Protein AF-A0A6G3ZWI2-F1 (afdb_monomer)

Solvent-accessible surface area (backbone atoms only — not comparable to full-atom values): 4442 Å² total; per-residue (Å²): 136,95,80,87,87,78,58,68,65,54,50,66,72,72,44,53,73,68,57,47,50,53,53,49,51,55,53,50,54,53,51,53,54,38,47,75,70,71,48,74,85,84,85,83,89,84,80,65,73,89,44,94,63,30,65,62,55,50,53,53,31,38,78,72,73,72,48,136

pLDDT: mean 92.15, std 7.77, range [47.72, 98.19]

Radius of gyration: 16.17 Å; Cα contacts (8 Å, |Δi|>4): 17; chains: 1; bounding box: 30×33×34 Å

Secondary structure (DSSP, 8-state):
-------HHHHHHHS-HHHHHHHHHHHHHHHHHHHHTTPPPP------TTSTTHHHHHHHHHHTT---

Structure (mmCIF, N/CA/C/O backbone):
data_AF-A0A6G3ZWI2-F1
#
_entry.id   AF-A0A6G3ZWI2-F1
#
loop_
_atom_site.group_PDB
_atom_site.id
_atom_site.type_symbol
_atom_site.label_atom_id
_atom_site.label_alt_id
_atom_site.label_comp_id
_atom_site.label_asym_id
_atom_site.label_entity_id
_atom_site.label_seq_id
_atom_site.pdbx_PDB_ins_code
_atom_site.Cartn_x
_atom_site.Cartn_y
_atom_site.Cartn_z
_atom_site.occupancy
_atom_site.B_iso_or_equiv
_atom_site.auth_seq_id
_atom_site.auth_comp_id
_atom_site.auth_asym_id
_atom_site.auth_atom_id
_atom_site.pdbx_PDB_model_num
ATOM 1 N N . MET A 1 1 ? -11.574 5.377 -4.716 1.00 47.72 1 MET A N 1
ATOM 2 C CA . MET A 1 1 ? -10.209 4.803 -4.716 1.00 47.72 1 MET A CA 1
ATOM 3 C C . MET A 1 1 ? -10.336 3.297 -4.489 1.00 47.72 1 MET A C 1
ATOM 5 O O . MET A 1 1 ? -10.969 2.933 -3.508 1.00 47.72 1 MET A O 1
ATOM 9 N N . LYS A 1 2 ? -9.884 2.430 -5.412 1.00 66.75 2 LYS A N 1
ATOM 10 C CA . LYS A 1 2 ? -10.099 0.962 -5.317 1.00 66.75 2 LYS A CA 1
ATOM 11 C C . LYS A 1 2 ? -8.960 0.225 -4.592 1.00 66.75 2 LYS A C 1
ATOM 13 O O . LYS A 1 2 ? -9.223 -0.761 -3.918 1.00 66.75 2 LYS A O 1
ATOM 18 N N . PHE A 1 3 ? -7.732 0.726 -4.673 1.00 79.38 3 PHE A N 1
ATOM 19 C CA . PHE A 1 3 ? -6.591 0.315 -3.850 1.00 79.38 3 PHE A CA 1
ATOM 20 C C . PHE A 1 3 ? -5.517 1.409 -3.907 1.00 79.38 3 PHE A C 1
ATOM 22 O O . PHE A 1 3 ? -5.484 2.187 -4.861 1.00 79.38 3 PHE A O 1
ATOM 29 N N . ALA A 1 4 ? -4.674 1.476 -2.878 1.00 86.88 4 ALA A N 1
ATOM 30 C CA . ALA A 1 4 ? -3.470 2.298 -2.837 1.00 86.88 4 ALA A CA 1
ATOM 31 C C . ALA A 1 4 ? -2.278 1.368 -2.581 1.00 86.88 4 ALA A C 1
ATOM 33 O O . ALA A 1 4 ? -2.354 0.502 -1.709 1.00 86.88 4 ALA A O 1
ATOM 34 N N . VAL A 1 5 ? -1.204 1.530 -3.351 1.00 87.75 5 VAL A N 1
ATOM 35 C CA . VAL A 1 5 ? 0.042 0.768 -3.203 1.00 87.75 5 VAL A CA 1
ATOM 36 C C . VAL A 1 5 ? 1.161 1.779 -3.006 1.00 87.75 5 VAL A C 1
ATOM 38 O O . VAL A 1 5 ? 1.324 2.682 -3.820 1.00 87.75 5 VAL A O 1
ATOM 41 N N . MET A 1 6 ? 1.911 1.642 -1.918 1.00 89.69 6 MET A N 1
ATOM 42 C CA . MET A 1 6 ? 3.064 2.485 -1.606 1.00 89.69 6 MET A CA 1
ATOM 43 C C . MET A 1 6 ? 4.250 1.578 -1.300 1.00 89.69 6 MET A C 1
ATOM 45 O O . MET A 1 6 ? 4.109 0.620 -0.538 1.00 89.69 6 MET A O 1
ATOM 49 N N . LYS A 1 7 ? 5.419 1.859 -1.885 1.00 89.69 7 LYS A N 1
ATOM 50 C CA . LYS A 1 7 ? 6.636 1.117 -1.545 1.00 89.69 7 LYS A CA 1
ATOM 51 C C . LYS A 1 7 ? 7.083 1.527 -0.144 1.00 89.69 7 LYS A C 1
ATOM 53 O O . LYS A 1 7 ? 7.188 2.714 0.158 1.00 89.69 7 LYS A O 1
ATOM 58 N N . ASN A 1 8 ? 7.428 0.549 0.693 1.00 91.44 8 ASN A N 1
ATOM 59 C CA . ASN A 1 8 ? 7.972 0.825 2.028 1.00 91.44 8 ASN A CA 1
ATOM 60 C C . ASN A 1 8 ? 9.245 1.678 1.965 1.00 91.44 8 ASN A C 1
ATOM 62 O O . ASN A 1 8 ? 9.4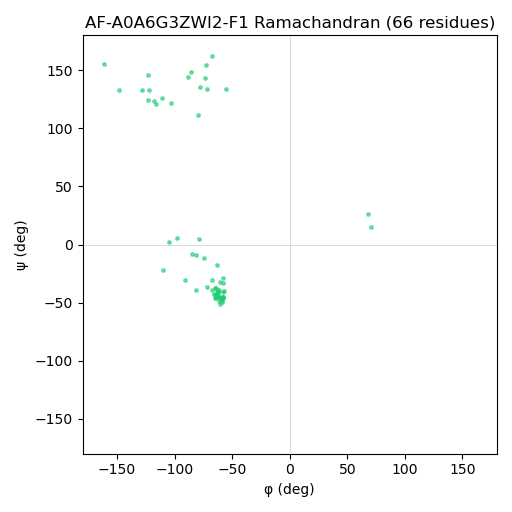63 2.512 2.838 1.00 91.44 8 ASN A O 1
ATOM 66 N N . TYR A 1 9 ? 10.052 1.507 0.913 1.00 92.75 9 TYR A N 1
ATOM 67 C CA . TYR A 1 9 ? 11.219 2.349 0.668 1.00 92.75 9 TYR A CA 1
ATOM 68 C C . TYR A 1 9 ? 10.842 3.826 0.523 1.00 92.75 9 TYR A C 1
ATOM 70 O O . TYR A 1 9 ? 11.455 4.674 1.162 1.00 92.75 9 TYR A O 1
ATOM 78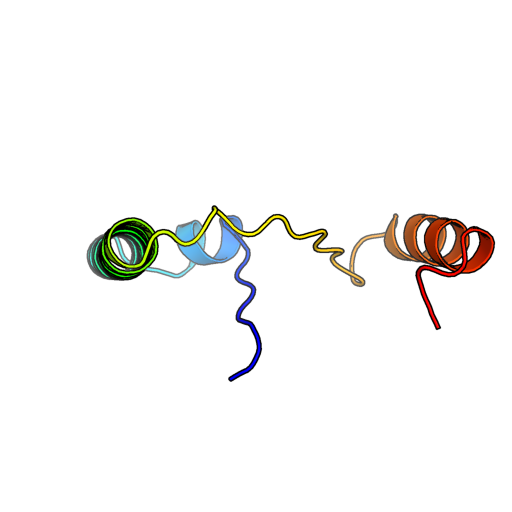 N N . ASP A 1 10 ? 9.801 4.132 -0.252 1.00 94.31 10 ASP A N 1
ATOM 79 C CA . ASP A 1 10 ? 9.360 5.509 -0.476 1.00 94.31 10 ASP A CA 1
ATOM 80 C C . ASP A 1 10 ? 8.787 6.118 0.808 1.00 94.31 10 ASP A C 1
ATOM 82 O O . ASP A 1 10 ? 9.091 7.259 1.148 1.00 94.31 10 ASP A O 1
ATOM 86 N N . ILE A 1 11 ? 8.036 5.328 1.581 1.00 95.75 11 ILE A N 1
ATOM 87 C CA . ILE A 1 11 ? 7.548 5.722 2.910 1.00 95.75 11 ILE A CA 1
ATOM 88 C C . ILE A 1 11 ? 8.725 6.087 3.831 1.00 95.75 11 ILE A C 1
ATOM 90 O O . ILE A 1 11 ? 8.702 7.114 4.507 1.00 95.75 11 ILE A O 1
ATOM 94 N N . GLN A 1 12 ? 9.775 5.267 3.858 1.00 96.06 12 GLN A N 1
ATOM 95 C CA . GLN A 1 12 ? 10.951 5.504 4.700 1.00 96.06 12 GLN A CA 1
ATOM 96 C C . GLN A 1 12 ? 11.815 6.669 4.201 1.00 96.06 12 GLN A C 1
ATOM 98 O O . GLN A 1 12 ? 12.383 7.411 5.002 1.00 96.06 12 GLN A O 1
ATOM 103 N N . ARG A 1 13 ? 11.932 6.836 2.884 1.00 97.25 13 ARG A N 1
ATOM 104 C CA . ARG A 1 13 ? 12.805 7.839 2.275 1.00 97.25 13 ARG A CA 1
ATOM 105 C C . ARG A 1 13 ? 12.182 9.230 2.246 1.00 97.25 13 ARG A C 1
ATOM 107 O O . ARG A 1 13 ? 12.907 10.204 2.421 1.00 97.25 13 ARG A O 1
ATOM 114 N N . TYR A 1 14 ? 10.881 9.324 1.978 1.00 97.75 14 TYR A N 1
ATOM 115 C CA . TYR A 1 14 ? 10.231 10.594 1.653 1.00 97.75 14 TYR A CA 1
ATOM 116 C C . TYR A 1 14 ? 9.288 11.116 2.739 1.00 97.75 14 TYR A C 1
ATOM 118 O O . TYR A 1 14 ? 9.037 12.319 2.765 1.00 97.75 14 TYR A O 1
ATOM 126 N N . LEU A 1 15 ? 8.771 10.270 3.639 1.00 97.56 15 LEU A N 1
ATOM 127 C CA . LEU A 1 15 ? 7.939 10.750 4.748 1.00 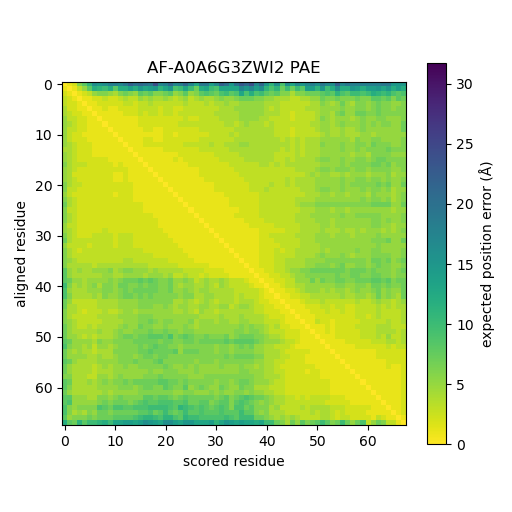97.56 15 LEU A CA 1
ATOM 128 C C . LEU A 1 15 ? 8.780 11.122 5.970 1.00 97.56 15 LEU A C 1
ATOM 130 O O . LEU A 1 15 ? 9.748 10.442 6.312 1.00 97.56 15 LEU A O 1
ATOM 134 N N . THR A 1 16 ? 8.350 12.176 6.666 1.00 98.19 16 THR A N 1
ATOM 135 C CA . THR A 1 16 ? 8.823 12.497 8.018 1.00 98.19 16 THR A CA 1
ATOM 136 C C . THR A 1 16 ? 8.342 11.444 9.018 1.00 98.19 16 THR A C 1
ATOM 138 O O . THR A 1 16 ? 7.380 10.719 8.755 1.00 98.19 16 THR A O 1
ATOM 141 N N . ASP A 1 17 ? 8.969 11.376 10.195 1.00 97.75 17 ASP A N 1
ATOM 142 C CA . ASP A 1 17 ? 8.535 10.468 11.267 1.00 97.75 17 ASP A CA 1
ATOM 143 C C . ASP A 1 17 ? 7.080 10.694 11.689 1.00 97.75 17 ASP A C 1
ATOM 145 O O . ASP A 1 17 ? 6.334 9.734 11.873 1.00 97.75 17 ASP A O 1
ATOM 149 N N . GLU A 1 18 ? 6.653 11.956 11.762 1.00 98.12 18 GLU A N 1
ATOM 150 C CA . GLU A 1 18 ? 5.265 12.319 12.052 1.00 98.12 18 GLU A CA 1
ATOM 151 C C . GLU A 1 18 ? 4.307 11.730 11.008 1.00 98.12 18 GLU A C 1
ATOM 153 O O . GLU A 1 18 ? 3.364 11.026 11.364 1.00 98.12 18 GLU A O 1
ATOM 158 N N . LYS A 1 19 ? 4.590 11.913 9.710 1.00 98.06 19 LYS A N 1
ATOM 159 C CA . LYS A 1 19 ? 3.749 11.360 8.637 1.00 98.06 19 LYS A CA 1
ATOM 160 C C . LYS A 1 19 ? 3.782 9.838 8.569 1.00 98.06 19 LYS A C 1
ATOM 162 O O . LYS A 1 19 ? 2.773 9.231 8.213 1.00 98.06 19 LYS A O 1
ATOM 167 N N . ARG A 1 20 ? 4.894 9.202 8.945 1.00 97.25 20 ARG A N 1
ATOM 168 C CA . ARG A 1 20 ? 4.949 7.741 9.109 1.00 97.25 20 ARG A CA 1
ATOM 169 C C . ARG A 1 20 ? 4.037 7.264 10.238 1.00 97.25 20 ARG A C 1
ATOM 171 O O . ARG A 1 20 ? 3.332 6.275 10.055 1.00 97.25 20 ARG A O 1
ATOM 178 N N . SER A 1 21 ? 4.039 7.967 11.36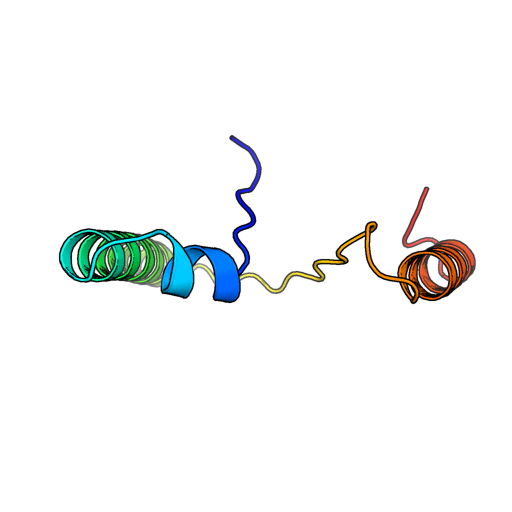8 1.00 97.38 21 SER A N 1
ATOM 179 C CA . SER A 1 21 ? 3.186 7.656 12.517 1.00 97.38 21 SER A CA 1
ATOM 180 C C . SER A 1 21 ? 1.702 7.835 12.185 1.00 97.38 21 SER A C 1
ATOM 182 O O . SER A 1 21 ? 0.905 6.930 12.419 1.00 97.38 21 SER A O 1
ATOM 184 N N . GLU A 1 22 ? 1.332 8.947 11.539 1.00 97.56 22 GLU A N 1
ATOM 185 C CA . GLU A 1 22 ? -0.040 9.179 11.065 1.00 97.56 22 GLU A CA 1
ATOM 186 C C . GLU A 1 22 ? -0.508 8.076 10.106 1.00 97.56 22 GLU A C 1
ATOM 188 O O . GLU A 1 22 ? -1.615 7.552 10.241 1.00 97.56 22 GLU A O 1
ATOM 193 N N . LEU A 1 23 ? 0.346 7.690 9.149 1.00 96.19 23 LEU A N 1
ATOM 194 C CA . LEU A 1 23 ? 0.030 6.628 8.199 1.00 96.19 23 LEU A CA 1
ATOM 195 C C . LEU A 1 23 ? -0.181 5.283 8.908 1.00 96.19 23 LEU A C 1
ATOM 197 O O . LEU A 1 23 ? -1.099 4.541 8.559 1.00 96.19 23 LEU A O 1
ATOM 201 N N . HIS A 1 24 ? 0.646 4.971 9.907 1.00 95.50 24 HIS A N 1
ATOM 202 C CA . HIS A 1 24 ? 0.483 3.773 10.724 1.00 95.50 24 HIS A CA 1
ATOM 203 C C . HIS A 1 24 ? -0.848 3.782 11.486 1.00 95.50 24 HIS A C 1
ATOM 205 O O . HIS A 1 24 ? -1.607 2.820 11.373 1.00 95.50 24 HIS A O 1
ATOM 211 N N . GLY A 1 25 ? -1.178 4.889 12.159 1.00 97.44 25 GLY A N 1
ATOM 212 C CA . GLY A 1 25 ? -2.443 5.036 12.882 1.00 97.44 25 GLY A CA 1
ATOM 213 C C . GLY A 1 25 ? -3.667 4.856 11.979 1.00 97.44 25 GLY A C 1
ATOM 214 O O . GLY A 1 25 ? -4.604 4.148 12.342 1.00 97.44 25 GLY A O 1
ATOM 215 N N . ALA A 1 26 ? -3.629 5.394 10.754 1.00 95.94 26 ALA A N 1
ATOM 216 C CA . ALA A 1 26 ? -4.700 5.192 9.776 1.00 95.94 26 ALA A CA 1
ATOM 217 C C . ALA A 1 26 ? -4.881 3.708 9.393 1.00 95.94 26 ALA A C 1
ATOM 219 O O . ALA A 1 26 ? -6.011 3.234 9.244 1.00 95.94 26 ALA A O 1
ATOM 220 N N . PHE A 1 27 ? -3.788 2.948 9.245 1.00 93.31 27 PHE A N 1
ATOM 221 C CA . PHE A 1 27 ? -3.869 1.507 8.988 1.00 93.31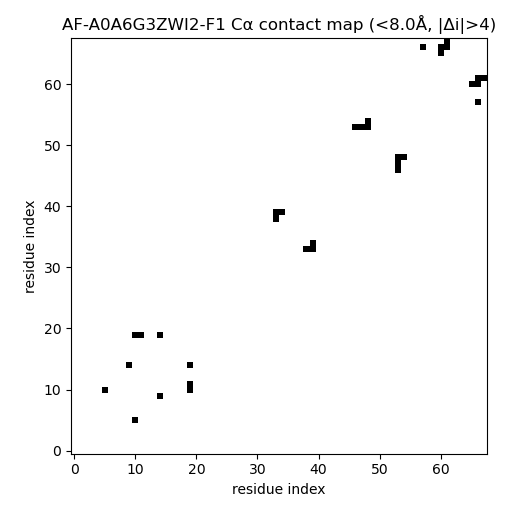 27 PHE A CA 1
ATOM 222 C C . PHE A 1 27 ? -4.466 0.736 10.169 1.00 93.31 27 PHE A C 1
ATOM 224 O O . PHE A 1 27 ? -5.291 -0.157 9.953 1.00 93.31 27 PHE A O 1
ATOM 231 N N . GLU A 1 28 ? -4.070 1.071 11.397 1.00 95.38 28 GLU A N 1
ATOM 232 C CA . GLU A 1 28 ? -4.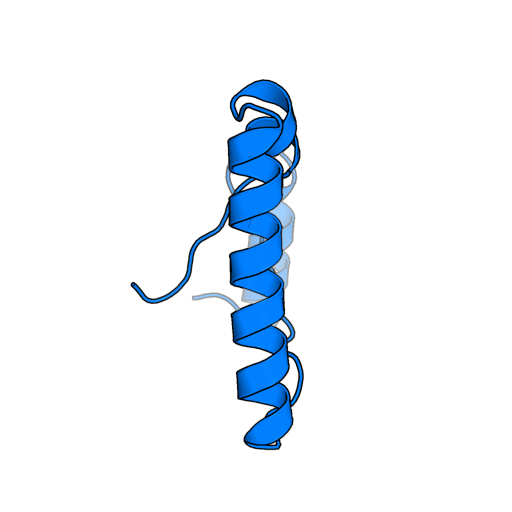582 0.429 12.610 1.00 95.38 28 GLU A CA 1
ATOM 233 C C . GLU A 1 28 ? -6.076 0.686 12.802 1.00 95.38 28 GLU A C 1
ATOM 235 O O . GLU A 1 28 ? -6.839 -0.257 13.020 1.00 95.38 28 GLU A O 1
ATOM 240 N N . GLU A 1 29 ? -6.519 1.933 12.637 1.00 97.38 29 GLU A N 1
ATOM 241 C CA . GLU A 1 29 ? -7.929 2.303 12.757 1.00 97.38 29 GLU A CA 1
ATOM 242 C C . GLU A 1 29 ? -8.800 1.510 11.770 1.00 97.38 29 GLU A C 1
ATOM 244 O O . GLU A 1 29 ? -9.830 0.939 12.144 1.00 97.38 29 GLU A O 1
ATOM 249 N N . ILE A 1 30 ? -8.363 1.391 10.512 1.00 94.62 30 ILE A N 1
ATOM 250 C CA . ILE A 1 30 ? -9.063 0.586 9.503 1.00 94.62 30 ILE A CA 1
ATOM 251 C C . ILE A 1 30 ? -9.092 -0.894 9.909 1.00 94.62 30 ILE A C 1
ATOM 253 O O . ILE A 1 30 ? -10.124 -1.555 9.758 1.00 94.62 30 ILE A O 1
ATOM 257 N N . ALA A 1 31 ? -7.978 -1.438 10.404 1.00 92.94 31 ALA A N 1
ATOM 258 C CA . ALA A 1 31 ? -7.893 -2.838 10.807 1.00 92.94 31 ALA A CA 1
ATOM 259 C C . ALA A 1 31 ? -8.831 -3.158 11.984 1.00 92.94 31 ALA A C 1
ATOM 261 O O . ALA A 1 31 ? -9.551 -4.158 11.925 1.00 92.94 31 ALA A O 1
ATOM 262 N N . ILE A 1 32 ? -8.876 -2.290 13.000 1.00 95.81 32 ILE A N 1
ATOM 263 C CA . ILE A 1 32 ? -9.755 -2.417 14.171 1.00 95.81 32 ILE A CA 1
ATOM 264 C C . ILE A 1 32 ? -11.223 -2.413 13.742 1.00 95.81 32 ILE A C 1
ATOM 266 O O . ILE A 1 32 ? -11.967 -3.333 14.082 1.00 95.81 32 ILE A O 1
ATOM 270 N N . ASN A 1 33 ? -11.635 -1.428 12.940 1.00 97.19 33 ASN A N 1
ATOM 271 C CA . ASN A 1 33 ? -13.025 -1.322 12.490 1.00 97.19 33 ASN A CA 1
ATOM 272 C C . ASN A 1 33 ? -13.441 -2.525 11.630 1.00 97.19 33 ASN A C 1
ATOM 274 O O . ASN A 1 33 ? -14.511 -3.100 11.823 1.00 97.19 33 ASN A O 1
ATOM 278 N N . ARG A 1 34 ? -12.567 -2.993 10.730 1.00 96.38 34 ARG A N 1
ATOM 279 C CA . ARG A 1 34 ? -12.827 -4.211 9.945 1.00 96.38 34 ARG A CA 1
ATOM 280 C C . ARG A 1 34 ? -12.971 -5.450 10.823 1.00 96.38 34 ARG A C 1
ATOM 282 O O . ARG A 1 34 ? -13.820 -6.294 10.539 1.00 96.38 34 ARG A O 1
ATOM 289 N N . HIS A 1 35 ? -12.139 -5.576 11.853 1.00 95.06 35 HIS A N 1
ATOM 290 C CA . HIS A 1 35 ? -12.223 -6.684 12.795 1.00 95.06 35 HIS A CA 1
ATOM 291 C C . HIS A 1 35 ? -13.544 -6.656 13.575 1.00 95.06 35 HIS A C 1
ATOM 293 O O . HIS A 1 35 ? -14.199 -7.691 13.680 1.00 95.06 35 HIS A O 1
ATOM 299 N N . ALA A 1 36 ? -13.976 -5.477 14.033 1.00 97.25 36 ALA A N 1
ATOM 300 C CA . ALA A 1 36 ? -15.260 -5.287 14.708 1.00 97.25 36 ALA A CA 1
ATOM 301 C C . ALA A 1 36 ? -16.462 -5.661 13.818 1.00 97.25 36 ALA A C 1
ATOM 303 O O . ALA A 1 36 ? -17.448 -6.207 14.304 1.00 97.25 36 ALA A O 1
ATOM 304 N N . GLU A 1 37 ? -16.358 -5.460 12.502 1.00 97.75 37 GLU A N 1
ATOM 305 C CA . GLU A 1 37 ? -17.352 -5.906 11.514 1.00 97.75 37 GLU A CA 1
ATOM 306 C C . GLU A 1 37 ? -17.258 -7.409 11.159 1.00 97.75 37 GLU A C 1
ATOM 308 O O . GLU A 1 37 ? -17.936 -7.879 10.243 1.00 97.75 37 GLU A O 1
ATOM 313 N N . GLY A 1 38 ? -16.387 -8.180 11.820 1.00 97.19 38 GLY A N 1
ATOM 314 C CA . GLY A 1 38 ? -16.178 -9.605 11.545 1.00 97.19 38 GLY A CA 1
ATOM 315 C C . GLY A 1 38 ? -15.474 -9.897 10.213 1.00 97.19 38 GLY A C 1
ATOM 316 O O . GLY A 1 38 ? -15.480 -11.036 9.735 1.00 97.19 38 GLY A O 1
ATOM 317 N N . LYS A 1 39 ? -14.857 -8.889 9.580 1.00 94.94 39 LYS A N 1
ATOM 318 C CA . LYS A 1 39 ? -14.155 -9.058 8.303 1.00 94.94 39 LYS A CA 1
ATOM 319 C C . LYS A 1 39 ? -12.790 -9.701 8.526 1.00 94.94 39 LYS A C 1
ATOM 321 O O . LYS A 1 39 ? -12.010 -9.296 9.384 1.00 94.94 39 LYS A O 1
ATOM 326 N N . LYS A 1 40 ? -12.456 -10.674 7.677 1.00 90.56 40 LYS A N 1
ATOM 327 C CA . LYS A 1 40 ? -11.117 -11.276 7.654 1.00 90.56 40 LYS A CA 1
ATOM 328 C C . LYS A 1 40 ? -10.086 -10.308 7.046 1.00 9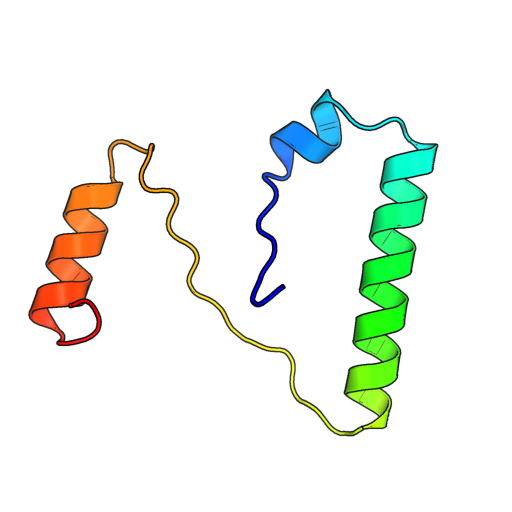0.56 40 LYS A C 1
ATOM 330 O O . LYS A 1 40 ? -10.454 -9.452 6.225 1.00 90.56 40 LYS A O 1
ATOM 335 N N . PRO A 1 41 ? -8.795 -10.442 7.404 1.00 85.38 41 PRO A N 1
ATOM 336 C CA . PRO A 1 41 ? -7.717 -9.769 6.693 1.00 85.38 41 PRO A CA 1
ATOM 337 C C . PRO A 1 41 ? -7.757 -10.121 5.206 1.00 85.38 41 PRO A C 1
ATOM 339 O O . PRO A 1 41 ? -7.922 -11.285 4.832 1.00 85.38 41 PRO A O 1
ATOM 342 N N . ASN A 1 42 ? -7.622 -9.109 4.354 1.00 84.06 42 ASN A N 1
ATOM 343 C CA . ASN A 1 42 ? -7.533 -9.337 2.921 1.00 84.06 42 ASN A CA 1
ATOM 344 C C . ASN A 1 42 ? -6.151 -9.917 2.595 1.00 84.06 42 ASN A C 1
ATOM 346 O O . ASN A 1 42 ? -5.148 -9.516 3.185 1.00 84.06 42 ASN A O 1
ATOM 350 N N . ARG A 1 43 ? -6.096 -10.842 1.637 1.00 84.69 43 ARG A N 1
ATOM 351 C CA . ARG A 1 43 ? -4.841 -11.343 1.072 1.00 84.69 43 ARG A CA 1
ATOM 352 C C . ARG A 1 43 ? -4.741 -10.846 -0.358 1.00 84.69 43 ARG A C 1
ATOM 354 O O . ARG A 1 43 ? -5.666 -11.059 -1.137 1.00 84.69 43 ARG A O 1
ATOM 361 N N . TYR A 1 44 ? -3.637 -10.183 -0.671 1.00 86.31 44 TYR A N 1
ATOM 362 C CA . TYR A 1 44 ? -3.385 -9.594 -1.978 1.00 86.31 44 TYR A CA 1
ATOM 363 C C . TYR A 1 44 ? -2.090 -10.147 -2.555 1.00 86.31 44 TYR A C 1
ATOM 365 O O . TYR A 1 44 ? -1.132 -10.380 -1.821 1.00 86.31 44 TYR A O 1
ATOM 373 N N . ILE A 1 45 ? -2.068 -10.304 -3.874 1.00 87.06 45 ILE A N 1
ATOM 374 C CA . ILE A 1 45 ? -0.838 -10.434 -4.648 1.00 87.06 45 ILE A CA 1
ATOM 375 C C . ILE A 1 45 ? -0.630 -9.072 -5.308 1.00 87.06 45 ILE A C 1
ATOM 377 O O . ILE A 1 45 ? -1.521 -8.586 -6.004 1.00 87.06 45 ILE A O 1
ATOM 381 N N . VAL A 1 46 ? 0.510 -8.440 -5.040 1.00 88.06 46 VAL A N 1
ATOM 382 C CA . VAL A 1 46 ? 0.905 -7.161 -5.640 1.00 88.06 46 VAL A CA 1
ATOM 383 C C . VAL A 1 46 ? 2.184 -7.410 -6.423 1.00 88.06 46 VAL A C 1
ATOM 385 O O . VAL A 1 46 ? 3.158 -7.901 -5.859 1.00 88.06 46 VAL A O 1
ATOM 388 N N . ILE A 1 47 ? 2.167 -7.093 -7.714 1.00 88.06 47 ILE A N 1
ATOM 389 C CA . ILE A 1 47 ? 3.305 -7.269 -8.619 1.00 88.06 47 ILE A CA 1
ATOM 390 C C . ILE A 1 47 ? 3.722 -5.878 -9.081 1.00 88.06 47 ILE A C 1
ATOM 392 O O . ILE A 1 47 ? 2.907 -5.153 -9.649 1.00 88.06 47 ILE A O 1
ATOM 396 N N . ASN A 1 48 ? 4.971 -5.495 -8.809 1.00 88.62 48 ASN A N 1
ATOM 397 C CA . ASN A 1 48 ? 5.539 -4.278 -9.378 1.00 88.62 48 ASN A CA 1
ATOM 398 C C . ASN A 1 48 ? 5.976 -4.574 -10.819 1.00 88.62 48 ASN A C 1
ATOM 400 O O . ASN A 1 48 ? 6.921 -5.331 -11.023 1.00 88.62 48 ASN A O 1
ATOM 404 N N . THR A 1 49 ? 5.293 -3.989 -11.801 1.00 90.50 49 THR A N 1
ATOM 405 C CA . THR A 1 49 ? 5.559 -4.237 -13.226 1.00 90.50 49 THR A CA 1
ATOM 406 C C . THR A 1 49 ? 6.831 -3.571 -13.744 1.00 90.50 49 THR A C 1
ATOM 408 O O . THR A 1 49 ? 7.271 -3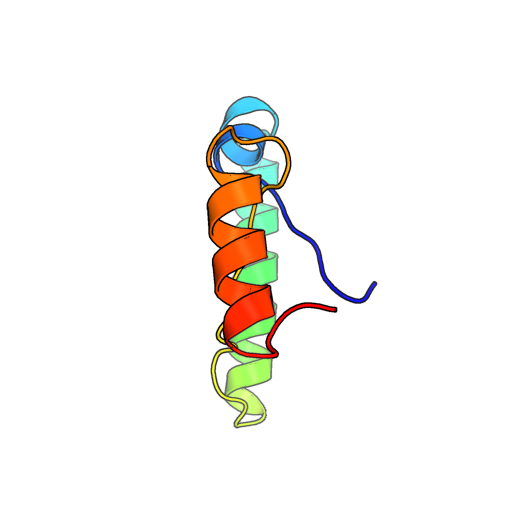.898 -14.837 1.00 90.50 49 THR A O 1
ATOM 411 N N . ASP A 1 50 ? 7.433 -2.673 -12.963 1.00 89.25 50 ASP A N 1
ATOM 412 C CA . ASP A 1 50 ? 8.699 -2.021 -13.318 1.00 89.25 50 ASP A CA 1
ATOM 413 C C . ASP A 1 50 ? 9.929 -2.895 -13.001 1.00 89.25 50 ASP A C 1
ATOM 415 O O . ASP A 1 50 ? 11.054 -2.536 -13.344 1.00 89.25 50 ASP A O 1
ATOM 419 N N . GLU A 1 51 ? 9.746 -4.018 -12.298 1.00 88.69 51 GLU A N 1
ATOM 420 C CA . GLU A 1 51 ? 10.842 -4.917 -11.928 1.00 88.69 51 GLU A CA 1
ATOM 421 C C . GLU A 1 51 ? 11.150 -5.921 -13.050 1.00 88.69 51 GLU A C 1
ATOM 423 O O . GLU A 1 51 ? 10.230 -6.398 -13.717 1.00 88.69 51 GLU A O 1
ATOM 428 N N . PRO A 1 52 ? 12.415 -6.354 -13.212 1.00 94.31 52 PRO A N 1
ATOM 429 C CA . PRO A 1 52 ? 12.816 -7.242 -14.309 1.00 94.31 52 PRO A CA 1
ATOM 430 C C . PRO A 1 52 ? 12.146 -8.626 -14.283 1.00 94.31 52 PRO A C 1
ATOM 432 O O . PRO A 1 52 ? 12.149 -9.321 -15.293 1.00 94.31 52 PRO A O 1
ATOM 435 N N . TYR A 1 53 ? 11.571 -9.040 -13.148 1.00 91.94 53 TYR A N 1
ATOM 436 C CA . TYR A 1 53 ? 10.843 -10.307 -13.017 1.00 91.94 53 TYR A CA 1
ATOM 437 C C . TYR A 1 53 ? 9.367 -10.219 -13.443 1.00 91.94 53 TYR A C 1
ATOM 439 O O . TYR A 1 53 ? 8.674 -11.238 -13.458 1.00 91.94 53 TYR A O 1
ATOM 447 N N . ALA A 1 54 ? 8.845 -9.021 -13.721 1.00 95.56 54 ALA A N 1
ATOM 448 C CA . ALA A 1 54 ? 7.411 -8.804 -13.891 1.00 95.56 54 ALA A CA 1
ATOM 449 C C . ALA A 1 54 ? 6.809 -9.643 -15.025 1.00 95.56 54 ALA A C 1
ATOM 451 O O . ALA A 1 54 ? 5.774 -10.282 -14.826 1.00 95.56 54 ALA A O 1
ATOM 452 N N . ASP A 1 55 ? 7.480 -9.695 -16.176 1.00 95.12 55 ASP A N 1
ATOM 453 C CA . ASP A 1 55 ? 7.004 -10.431 -17.349 1.00 95.12 55 ASP A CA 1
ATOM 454 C C . ASP A 1 55 ? 6.897 -11.936 -17.079 1.00 95.12 55 ASP A C 1
ATOM 456 O O . ASP A 1 55 ? 5.918 -12.574 -17.469 1.00 95.12 55 ASP A O 1
ATOM 460 N N . GLU A 1 56 ? 7.848 -12.510 -16.338 1.00 96.31 56 GLU A N 1
ATOM 461 C CA . GLU A 1 56 ? 7.820 -13.928 -15.967 1.00 96.31 56 GLU A CA 1
ATOM 462 C C . GLU A 1 56 ? 6.597 -14.255 -15.100 1.00 96.31 56 GLU A C 1
ATOM 464 O O . GLU A 1 56 ? 5.885 -15.238 -15.345 1.00 96.31 56 GLU A O 1
ATOM 469 N N . VAL A 1 57 ? 6.319 -13.406 -14.106 1.00 95.50 57 VAL A N 1
ATOM 470 C CA . VAL A 1 57 ? 5.161 -13.572 -13.222 1.00 95.50 57 VAL A CA 1
ATOM 471 C C . VAL A 1 57 ? 3.861 -13.412 -14.010 1.00 95.50 57 VAL A C 1
ATOM 473 O O . VAL A 1 57 ? 2.949 -14.224 -13.843 1.00 95.50 57 VAL A O 1
ATOM 476 N N . ILE A 1 58 ? 3.776 -12.421 -14.902 1.00 94.38 58 ILE A N 1
ATOM 477 C CA . ILE A 1 58 ? 2.605 -12.200 -15.760 1.00 94.38 58 ILE A CA 1
ATOM 478 C C . ILE A 1 58 ? 2.332 -13.431 -16.631 1.00 94.38 58 ILE A C 1
ATOM 480 O O . ILE A 1 58 ? 1.199 -13.916 -16.671 1.00 94.38 58 ILE A O 1
ATOM 484 N N . GLU A 1 59 ? 3.353 -13.984 -17.286 1.00 95.81 59 GLU A N 1
ATOM 485 C CA . GLU A 1 59 ? 3.199 -15.179 -18.117 1.00 95.81 59 GLU A CA 1
ATOM 486 C C . GLU A 1 59 ? 2.780 -16.404 -17.295 1.00 95.81 59 GLU A C 1
ATOM 488 O O . GLU A 1 59 ? 1.938 -17.191 -17.734 1.00 95.81 59 GLU A O 1
ATOM 493 N N . MET A 1 60 ? 3.300 -16.561 -16.073 1.00 96.12 60 MET A N 1
ATOM 494 C CA . MET A 1 60 ? 2.822 -17.594 -15.151 1.00 96.12 60 MET A CA 1
ATOM 495 C C . MET A 1 60 ? 1.338 -17.417 -14.827 1.00 96.12 60 MET A C 1
ATOM 497 O O . MET A 1 60 ? 0.573 -18.377 -14.917 1.00 96.12 60 MET A O 1
ATOM 501 N N . MET A 1 61 ? 0.905 -16.202 -14.496 1.00 95.50 61 MET A N 1
ATOM 502 C CA . MET A 1 61 ? -0.495 -15.949 -14.168 1.00 95.50 61 MET A CA 1
ATOM 503 C C . MET A 1 61 ? -1.427 -16.170 -15.367 1.00 95.50 61 MET A C 1
ATOM 505 O O . MET A 1 61 ? -2.502 -16.746 -15.186 1.00 95.50 61 MET A O 1
ATOM 509 N N . LYS A 1 62 ? -1.013 -15.806 -16.591 1.00 95.12 62 LYS A N 1
ATOM 510 C CA . LYS A 1 62 ? -1.774 -16.079 -17.825 1.00 95.12 62 LYS A CA 1
ATOM 511 C C . LYS A 1 62 ? -1.989 -17.576 -18.047 1.00 95.12 62 LYS A C 1
ATOM 513 O O . LYS A 1 62 ? -3.116 -17.992 -18.302 1.00 95.12 62 LYS A O 1
ATOM 518 N N . ARG A 1 63 ? -0.946 -18.405 -17.882 1.00 96.88 63 ARG A N 1
ATOM 519 C CA . ARG A 1 63 ? -1.045 -19.875 -18.038 1.00 96.88 63 ARG A CA 1
ATOM 520 C C . ARG A 1 63 ? -2.081 -20.516 -17.110 1.00 96.88 63 ARG A C 1
ATOM 522 O O . ARG A 1 63 ? -2.655 -21.542 -17.461 1.00 96.88 63 ARG A O 1
ATOM 529 N N . HIS A 1 64 ? -2.326 -19.914 -15.947 1.00 95.69 64 HIS A N 1
ATOM 530 C CA . HIS A 1 64 ? -3.303 -20.389 -14.966 1.00 95.69 64 HIS A CA 1
ATOM 531 C C . HIS A 1 64 ? -4.665 -19.673 -15.042 1.00 95.69 64 HIS A C 1
ATOM 533 O O . HIS A 1 64 ? -5.527 -19.921 -14.202 1.00 95.69 64 HIS A O 1
ATOM 539 N N . GLY A 1 65 ? -4.887 -18.795 -16.028 1.00 94.00 65 GLY A N 1
ATOM 540 C CA . GLY A 1 65 ? -6.143 -18.046 -16.160 1.00 94.00 65 GLY A CA 1
ATOM 541 C C . GLY A 1 65 ? -6.361 -17.016 -15.046 1.00 94.00 65 GLY A C 1
ATOM 542 O O . GLY A 1 65 ? -7.496 -16.699 -14.701 1.00 94.00 65 GLY A O 1
ATOM 543 N N . HIS A 1 66 ? -5.278 -16.518 -14.446 1.00 90.75 66 HIS A N 1
ATOM 544 C CA . HIS A 1 66 ? -5.302 -15.519 -13.373 1.00 90.75 66 HIS A CA 1
ATOM 545 C C . HIS A 1 66 ? -4.904 -14.113 -13.846 1.00 90.75 66 HIS A C 1
ATOM 547 O O . HIS A 1 66 ? -4.831 -13.195 -13.032 1.00 90.75 66 HIS A O 1
ATOM 553 N N . TRP A 1 67 ? -4.636 -13.945 -15.144 1.00 87.88 67 TRP A N 1
ATOM 554 C CA . TRP A 1 67 ? -4.253 -12.679 -15.767 1.00 87.88 67 TRP A CA 1
ATOM 555 C C . TRP A 1 67 ? -4.773 -12.612 -17.206 1.00 87.88 67 TRP A C 1
ATOM 557 O O . TRP A 1 67 ? -4.594 -13.573 -17.956 1.00 87.88 67 TRP A O 1
ATOM 567 N N . GLY A 1 68 ? -5.382 -11.485 -17.584 1.00 78.56 68 GLY A N 1
ATOM 568 C CA . GLY A 1 68 ? -6.118 -11.281 -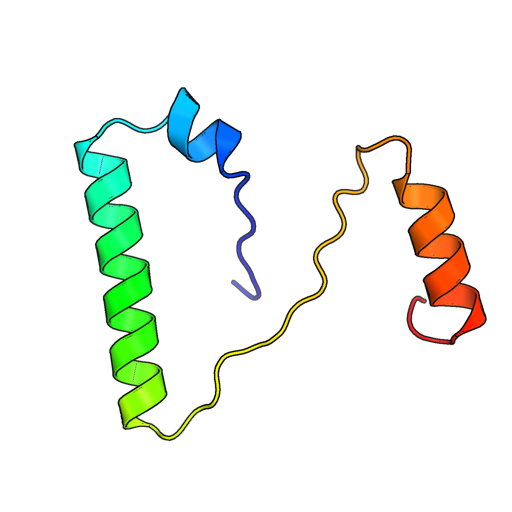18.839 1.00 78.56 68 GLY A CA 1
ATOM 569 C C . GLY A 1 68 ? -7.483 -10.667 -18.568 1.00 78.56 68 GLY A C 1
ATOM 570 O O . GLY A 1 68 ? -8.363 -10.838 -19.434 1.00 78.56 68 GLY A O 1
#

Foldseek 3Di:
DPDDDDDVVCCVPPDDPVVNVVVVVVVVVVVVVCVVVVHDDDDDDDADCVDPCRVVVQVVCVVVVNHD

Sequence (68 aa):
MKFAVMKNYDIQRYLTDEKRSELHGAFEEIAINRHAEGKKPNRYIVINTDEPYADEVIEMMKRHGHWG

Mean predicted aligned error: 4.18 Å

Organism: NCBI:txid2678564